Protein AF-A0A947QR93-F1 (afdb_monomer_lite)

Radius of gyration: 27.51 Å; chains: 1; bounding box: 44×45×69 Å

Secondary structure (DSSP, 8-state):
--HHHHHHHHHHHHHHHHHHHHHHHHHHHHHHH-HHHHHHHHHHHHHHHHHHHHHHHHHHHHHHHHHHHHHTS-HHHHHHHHHTHHHHHHHHHHHHHHHHHHHTSTTGGGGGG-S---HHHHHHH--

Sequence (127 aa):
MSRSEKITKRVFEMLPGLISWFVITLPIWGGLLMPEITAYFILSFNAFWVYKSLSSVIFFTIGFFKIRNNENVDWMSKLRRLENVENSSKQLLQEVEELKSKRFSPIYFDKRSELKYPSLVKRLIFS

Structure (mmCIF, N/CA/C/O backbone):
data_AF-A0A947QR93-F1
#
_entry.id   AF-A0A947QR93-F1
#
loop_
_atom_site.group_PDB
_atom_site.id
_atom_site.type_symbol
_atom_site.label_atom_id
_atom_site.label_alt_id
_atom_site.label_comp_id
_atom_site.label_asym_id
_atom_site.label_entity_id
_atom_site.label_seq_id
_atom_site.pdbx_PDB_ins_code
_atom_site.Cartn_x
_atom_site.Cartn_y
_atom_site.Cartn_z
_atom_site.occupancy
_atom_site.B_iso_or_equiv
_atom_site.auth_seq_id
_atom_site.auth_comp_id
_atom_site.auth_asym_id
_atom_site.auth_atom_id
_atom_site.pdbx_PDB_model_num
ATOM 1 N N . MET A 1 1 ? 16.450 30.419 -12.332 1.00 61.16 1 MET A N 1
ATOM 2 C CA . MET A 1 1 ? 16.448 29.009 -12.769 1.00 61.16 1 MET A CA 1
ATOM 3 C C . MET A 1 1 ? 17.309 28.866 -14.019 1.00 61.16 1 MET A C 1
ATOM 5 O O . MET A 1 1 ? 16.933 29.395 -15.067 1.00 61.16 1 MET A O 1
ATOM 9 N N . SER A 1 2 ? 18.484 28.251 -13.891 1.00 82.19 2 SER A N 1
ATOM 10 C CA . SER A 1 2 ? 19.464 28.085 -14.971 1.00 82.19 2 SER A CA 1
ATOM 11 C C . SER A 1 2 ? 18.925 27.154 -16.069 1.00 82.19 2 SER A C 1
ATOM 13 O O . SER A 1 2 ? 18.009 26.358 -15.845 1.00 82.19 2 SER A O 1
ATOM 15 N N . ARG A 1 3 ? 19.458 27.257 -17.294 1.00 79.69 3 ARG A N 1
ATOM 16 C CA . ARG A 1 3 ? 19.029 26.425 -18.438 1.00 79.69 3 ARG A CA 1
ATOM 17 C C . ARG A 1 3 ? 19.139 24.926 -18.128 1.00 79.69 3 ARG A C 1
ATOM 19 O O . ARG A 1 3 ? 18.257 24.169 -18.524 1.00 79.69 3 ARG A O 1
ATOM 26 N N . SER A 1 4 ? 20.166 24.531 -17.377 1.00 82.75 4 SER A N 1
ATOM 27 C CA . SER A 1 4 ? 20.392 23.147 -16.956 1.00 82.75 4 SER A CA 1
ATOM 28 C C . SER A 1 4 ? 19.320 22.658 -15.977 1.00 82.75 4 SER 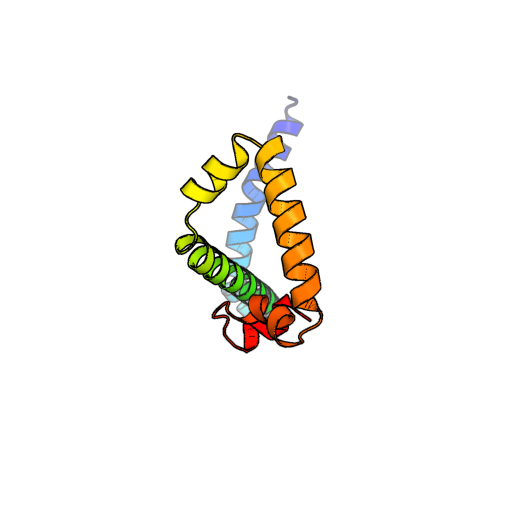A C 1
ATOM 30 O O . SER A 1 4 ? 18.798 21.564 -16.155 1.00 82.75 4 SER A O 1
ATOM 32 N N . GLU A 1 5 ? 18.889 23.488 -15.019 1.00 84.31 5 GLU A N 1
ATOM 33 C CA . GLU A 1 5 ? 17.833 23.124 -14.054 1.00 84.31 5 GLU A CA 1
ATOM 34 C C . GLU A 1 5 ? 16.492 22.826 -14.739 1.00 84.31 5 GLU A C 1
ATOM 36 O O . GLU A 1 5 ? 15.769 21.910 -14.346 1.00 84.31 5 GLU A O 1
ATOM 41 N N . LYS A 1 6 ? 16.165 23.569 -15.804 1.00 87.19 6 LYS A N 1
ATOM 42 C CA . LYS A 1 6 ? 14.930 23.360 -16.575 1.00 87.19 6 LYS A CA 1
ATOM 43 C C . LYS A 1 6 ? 14.934 22.027 -17.327 1.00 87.19 6 LYS A C 1
ATOM 45 O O . LYS A 1 6 ? 13.885 21.397 -17.432 1.00 87.19 6 LYS A O 1
ATOM 50 N N . ILE A 1 7 ? 16.086 21.607 -17.852 1.00 88.62 7 ILE A N 1
ATOM 51 C CA . ILE A 1 7 ? 16.226 20.330 -18.567 1.00 88.62 7 ILE A CA 1
ATOM 52 C C . ILE A 1 7 ? 16.117 19.174 -17.577 1.00 88.62 7 ILE A C 1
ATOM 54 O O . ILE A 1 7 ? 15.310 18.274 -17.796 1.00 88.62 7 ILE A O 1
ATOM 58 N N . THR A 1 8 ? 16.847 19.238 -16.460 1.00 90.12 8 THR A N 1
ATOM 59 C CA . THR A 1 8 ? 16.787 18.208 -15.417 1.00 90.12 8 THR A CA 1
ATOM 60 C C . THR A 1 8 ? 15.357 18.025 -14.917 1.00 90.12 8 THR A C 1
ATOM 62 O O . THR A 1 8 ? 14.860 16.904 -14.894 1.00 90.12 8 THR A O 1
ATOM 65 N N . LYS A 1 9 ? 14.643 19.119 -14.619 1.00 92.75 9 LYS A N 1
ATOM 66 C CA . LYS A 1 9 ? 13.240 19.055 -14.187 1.00 92.75 9 LYS A CA 1
ATOM 67 C C . LYS A 1 9 ? 12.348 18.328 -15.200 1.00 92.75 9 LYS A C 1
ATOM 69 O O . LYS A 1 9 ? 11.613 17.428 -14.818 1.00 92.75 9 LYS A O 1
ATOM 74 N N . ARG A 1 10 ? 12.456 18.666 -16.489 1.00 90.06 10 ARG A N 1
ATOM 75 C CA . ARG A 1 10 ? 11.656 18.040 -17.557 1.00 90.06 10 ARG A CA 1
ATOM 76 C C . ARG A 1 10 ? 11.950 16.551 -17.723 1.00 90.06 10 ARG A C 1
ATOM 78 O O . ARG A 1 10 ? 11.028 15.776 -17.944 1.00 90.06 10 ARG A O 1
ATOM 85 N N . VAL A 1 11 ? 13.211 16.139 -17.590 1.00 93.88 11 VAL A N 1
ATOM 86 C CA . VAL A 1 11 ? 13.579 14.715 -17.628 1.00 93.88 11 VAL A CA 1
ATOM 87 C C . VAL A 1 11 ? 12.936 13.971 -16.459 1.00 93.88 11 VAL A C 1
ATOM 89 O O . VAL A 1 11 ? 12.292 12.950 -16.674 1.00 93.88 11 VAL A O 1
ATOM 92 N N . PHE A 1 12 ? 13.025 14.512 -15.241 1.00 93.50 12 PHE A N 1
ATOM 93 C CA . PHE A 1 12 ? 12.378 13.917 -14.068 1.00 93.50 12 PHE A CA 1
ATOM 94 C C . PHE A 1 12 ? 10.845 13.909 -14.152 1.00 93.50 12 PHE A C 1
ATOM 96 O O . PHE A 1 12 ? 10.222 12.988 -13.634 1.00 93.50 12 PHE A O 1
ATOM 103 N N . GLU A 1 13 ? 10.236 14.877 -14.840 1.00 93.44 13 GLU A N 1
ATOM 104 C CA . GLU A 1 13 ? 8.795 14.892 -15.127 1.00 93.44 13 GLU A CA 1
ATOM 105 C C . GLU A 1 13 ? 8.388 13.806 -16.143 1.00 93.44 13 GLU A C 1
ATOM 107 O O . GLU A 1 13 ? 7.309 13.230 -16.023 1.00 93.44 13 GLU A O 1
ATOM 112 N N . MET A 1 14 ? 9.247 13.480 -17.118 1.00 94.88 14 MET A N 1
ATOM 113 C CA . MET A 1 14 ? 8.974 12.454 -18.140 1.00 94.88 14 MET A CA 1
ATOM 114 C C . MET A 1 14 ? 9.307 11.031 -17.684 1.00 94.88 14 MET A C 1
ATOM 116 O O . MET A 1 14 ? 8.655 10.081 -18.121 1.00 94.88 14 MET A O 1
ATOM 120 N N . LEU A 1 15 ? 10.301 10.875 -16.804 1.00 95.44 15 LEU A N 1
ATOM 121 C CA . 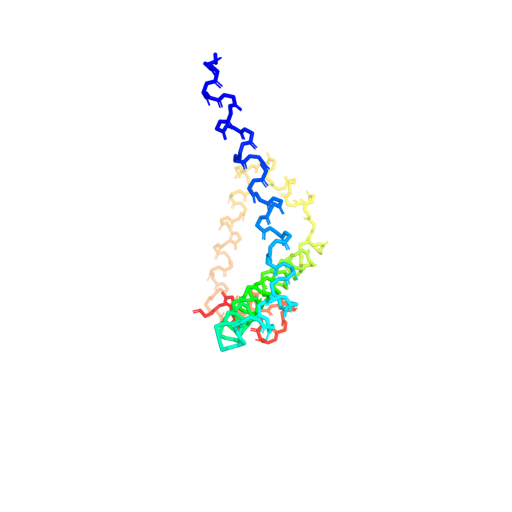LEU A 1 15 ? 10.738 9.584 -16.269 1.00 95.44 15 LEU A CA 1
ATOM 122 C C . LEU A 1 15 ? 9.591 8.691 -15.770 1.00 95.44 15 LEU A C 1
ATOM 124 O O . LEU A 1 15 ? 9.541 7.544 -16.212 1.00 95.44 15 LEU A O 1
ATOM 128 N N . PRO A 1 16 ? 8.645 9.145 -14.921 1.00 93.44 16 PRO A N 1
ATOM 129 C CA . PRO A 1 16 ? 7.579 8.267 -14.438 1.00 93.44 16 PRO A CA 1
ATOM 130 C C . PRO A 1 16 ? 6.696 7.734 -15.575 1.00 93.44 16 PRO A C 1
ATOM 132 O O . PRO A 1 16 ? 6.307 6.566 -15.553 1.00 93.44 16 PRO A O 1
ATOM 135 N N . GLY A 1 17 ? 6.425 8.549 -16.598 1.00 94.50 17 GLY A N 1
ATOM 136 C CA . GLY A 1 17 ? 5.660 8.129 -17.772 1.00 94.50 17 GLY A CA 1
ATOM 137 C C . GLY A 1 17 ? 6.423 7.126 -18.636 1.00 94.50 17 GLY A C 1
ATOM 138 O O . GLY A 1 17 ? 5.879 6.084 -18.995 1.00 94.50 17 GLY A O 1
ATOM 139 N N . LEU A 1 18 ? 7.697 7.404 -18.925 1.00 96.31 18 LEU A N 1
ATOM 140 C CA . LEU A 1 18 ? 8.550 6.514 -19.720 1.00 96.31 18 LEU A CA 1
ATOM 141 C C . LEU A 1 18 ? 8.770 5.164 -19.034 1.00 96.31 18 LEU A C 1
ATOM 143 O O . LEU A 1 18 ? 8.637 4.128 -19.679 1.00 96.31 18 LEU A O 1
ATOM 147 N N . ILE A 1 19 ? 9.045 5.163 -17.727 1.00 95.44 19 ILE A N 1
ATOM 148 C CA . ILE A 1 19 ? 9.194 3.935 -16.936 1.00 95.44 19 ILE A CA 1
ATOM 149 C C . ILE A 1 19 ? 7.887 3.138 -16.953 1.00 95.44 19 ILE A C 1
ATOM 151 O O . ILE A 1 19 ? 7.923 1.923 -17.128 1.00 95.44 19 ILE A O 1
ATOM 155 N N . SER A 1 20 ? 6.733 3.805 -16.838 1.00 94.94 20 SER A N 1
ATOM 156 C CA . SER A 1 20 ? 5.429 3.136 -16.916 1.00 94.94 20 SER A CA 1
ATOM 157 C C . SER A 1 20 ? 5.238 2.434 -18.262 1.00 94.94 20 SER A C 1
ATOM 159 O O . SER A 1 20 ? 4.953 1.239 -18.293 1.00 94.94 20 SER A O 1
ATOM 161 N N . TRP A 1 21 ? 5.460 3.136 -19.379 1.00 95.94 21 TRP A N 1
ATOM 162 C CA . TRP A 1 21 ? 5.352 2.548 -20.720 1.00 95.94 21 TRP A CA 1
ATOM 163 C C . TRP A 1 21 ? 6.354 1.417 -20.959 1.00 95.94 21 TRP A C 1
ATOM 165 O O . TRP A 1 21 ? 6.002 0.395 -21.552 1.00 95.94 21 TRP A O 1
ATOM 175 N N . PHE A 1 22 ? 7.582 1.567 -20.468 1.00 94.75 22 PHE A N 1
ATOM 176 C CA . PHE A 1 22 ? 8.602 0.529 -20.542 1.00 94.75 22 PHE A CA 1
ATOM 177 C C . PHE A 1 22 ? 8.160 -0.734 -19.799 1.00 94.75 22 PHE A C 1
ATOM 179 O O . PHE A 1 22 ? 8.130 -1.800 -20.399 1.00 94.75 22 PHE A O 1
ATOM 186 N N . VAL A 1 23 ? 7.731 -0.618 -18.537 1.00 94.06 23 VAL A N 1
ATOM 187 C CA . VAL A 1 23 ? 7.280 -1.760 -17.721 1.00 94.06 23 VAL A CA 1
ATOM 188 C C . VAL A 1 23 ? 6.033 -2.428 -18.310 1.00 94.06 23 VAL A C 1
ATOM 190 O O . VAL A 1 23 ? 5.952 -3.652 -18.312 1.00 94.06 23 VAL A O 1
ATOM 193 N N . ILE A 1 24 ? 5.084 -1.652 -18.848 1.00 94.31 24 ILE A N 1
ATOM 194 C CA . ILE A 1 24 ? 3.861 -2.187 -19.474 1.00 94.31 24 ILE A CA 1
ATOM 195 C C . ILE A 1 24 ? 4.186 -3.000 -20.732 1.00 94.31 24 ILE A C 1
ATOM 197 O O . ILE A 1 24 ? 3.595 -4.052 -20.961 1.00 94.31 24 ILE A O 1
ATOM 201 N N . THR A 1 25 ? 5.118 -2.520 -21.556 1.00 95.06 25 THR A N 1
ATOM 202 C CA . THR A 1 25 ? 5.478 -3.181 -22.823 1.00 95.06 25 THR A CA 1
ATOM 203 C C . THR A 1 25 ? 6.548 -4.258 -22.662 1.00 95.06 25 THR A C 1
ATOM 205 O O . THR A 1 25 ? 6.711 -5.082 -23.561 1.00 95.06 25 THR A O 1
ATOM 208 N N . LEU A 1 26 ? 7.244 -4.292 -21.520 1.00 94.50 26 LEU A N 1
ATOM 209 C CA . LEU A 1 26 ? 8.337 -5.217 -21.219 1.00 94.50 26 LEU A CA 1
ATOM 210 C C . LEU A 1 26 ? 8.014 -6.696 -21.486 1.00 94.50 26 LEU A C 1
ATOM 212 O O . LEU A 1 26 ? 8.864 -7.362 -22.068 1.00 94.50 26 LEU A O 1
ATOM 216 N N . PRO A 1 27 ? 6.819 -7.236 -21.178 1.00 91.31 27 PRO A N 1
ATOM 217 C CA . PRO A 1 27 ? 6.504 -8.629 -21.498 1.00 91.31 27 PRO A CA 1
ATOM 218 C C . PRO A 1 27 ? 6.527 -8.942 -23.002 1.00 91.31 27 PRO A C 1
ATOM 220 O O . PRO A 1 27 ? 6.826 -10.070 -23.382 1.00 91.31 27 PRO A O 1
ATOM 223 N N . ILE A 1 28 ? 6.238 -7.955 -23.857 1.00 94.06 28 ILE A N 1
ATOM 224 C CA . ILE A 1 28 ? 6.132 -8.138 -25.310 1.00 94.06 28 ILE A CA 1
ATOM 225 C C . ILE A 1 28 ? 7.524 -8.287 -25.921 1.00 94.06 28 ILE A C 1
ATOM 227 O O . ILE A 1 28 ? 7.826 -9.296 -26.547 1.00 94.06 28 ILE A O 1
ATOM 231 N N . TRP A 1 29 ? 8.389 -7.289 -25.741 1.00 94.06 29 TRP A N 1
ATOM 232 C CA . TRP A 1 29 ? 9.722 -7.299 -26.348 1.00 94.06 29 TRP A CA 1
ATOM 233 C C . TRP A 1 29 ? 10.751 -8.028 -25.475 1.00 94.06 29 TRP A C 1
ATOM 235 O O . TRP A 1 29 ? 11.646 -8.681 -26.005 1.00 94.06 29 TRP A O 1
ATOM 245 N N . GLY A 1 30 ? 10.600 -7.994 -24.150 1.00 93.75 30 GLY A N 1
ATOM 246 C CA . GLY A 1 30 ? 11.446 -8.739 -23.220 1.00 93.75 30 GLY A CA 1
ATOM 247 C C . GLY A 1 30 ? 11.274 -10.248 -23.374 1.00 93.75 30 GLY A C 1
ATOM 248 O O . GLY A 1 30 ? 12.266 -10.974 -23.367 1.00 93.75 30 GLY A O 1
ATOM 249 N N . GLY A 1 31 ? 10.047 -10.723 -23.617 1.00 93.50 31 GLY A N 1
ATOM 250 C CA . GLY A 1 31 ? 9.790 -12.133 -23.920 1.00 93.50 31 GLY A CA 1
ATOM 251 C C . GLY A 1 31 ? 10.448 -12.606 -25.222 1.00 93.50 31 GLY A C 1
ATOM 252 O O . GLY A 1 31 ? 10.857 -13.760 -25.308 1.00 93.50 31 GLY A O 1
ATOM 253 N N . LEU A 1 32 ? 10.595 -11.713 -26.210 1.00 93.19 32 LEU A N 1
ATOM 254 C CA . LEU A 1 32 ? 11.225 -12.017 -27.500 1.00 93.19 32 LEU A CA 1
ATOM 255 C C . LEU A 1 32 ? 12.759 -11.958 -27.449 1.00 93.19 32 LEU A C 1
ATOM 257 O O . LEU A 1 32 ? 13.417 -12.783 -28.075 1.00 93.19 32 LEU A O 1
ATOM 261 N N . LEU A 1 33 ? 13.333 -10.987 -26.730 1.00 95.38 33 LEU A N 1
ATOM 262 C CA . LEU A 1 33 ? 14.786 -10.773 -26.681 1.00 95.38 33 LEU A CA 1
ATOM 263 C C . LEU A 1 33 ? 15.470 -11.585 -25.575 1.00 95.38 33 LEU A C 1
ATOM 265 O O . LEU A 1 33 ? 16.544 -12.138 -25.789 1.00 95.38 33 LEU A O 1
ATOM 269 N N . MET A 1 34 ? 14.883 -11.609 -24.375 1.00 94.56 34 MET A N 1
ATOM 270 C CA . MET A 1 34 ? 15.491 -12.168 -23.161 1.00 94.56 34 MET A CA 1
ATOM 271 C C . MET A 1 34 ? 14.410 -12.799 -22.261 1.00 94.56 34 MET A C 1
ATOM 273 O O . MET A 1 34 ? 14.070 -12.242 -21.206 1.00 94.56 34 MET A O 1
ATOM 277 N N . PRO A 1 35 ?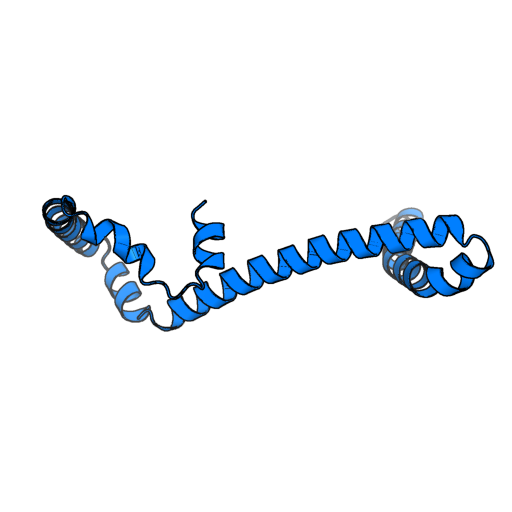 13.844 -13.955 -22.658 1.00 93.69 35 PRO A N 1
ATOM 278 C CA . PRO A 1 35 ? 12.728 -14.580 -21.947 1.00 93.69 35 PRO A CA 1
ATOM 279 C C . PRO A 1 35 ? 13.073 -14.972 -20.504 1.00 93.69 35 PRO A C 1
ATOM 281 O O . PRO A 1 35 ? 12.231 -14.823 -19.621 1.00 93.69 35 PRO A O 1
ATOM 284 N N . GLU A 1 36 ? 14.309 -15.404 -20.236 1.00 96.00 36 GLU A N 1
ATOM 285 C CA . GLU A 1 36 ? 14.753 -15.806 -18.895 1.00 96.00 36 GLU A CA 1
ATOM 286 C C . GLU A 1 36 ? 14.704 -14.638 -17.893 1.00 96.00 36 GLU A C 1
ATOM 288 O O . GLU A 1 36 ? 14.054 -14.729 -16.850 1.00 96.00 36 GLU A O 1
ATOM 293 N N . ILE A 1 37 ? 15.313 -13.497 -18.235 1.00 95.56 37 ILE A N 1
ATOM 294 C CA . ILE A 1 37 ? 15.321 -12.301 -17.375 1.00 95.56 37 ILE A CA 1
ATOM 295 C C . ILE A 1 37 ? 13.900 -11.760 -17.198 1.00 95.56 37 ILE A C 1
ATOM 297 O O . ILE A 1 37 ? 13.491 -11.404 -16.090 1.00 95.56 37 ILE A O 1
ATOM 301 N N . THR A 1 38 ? 13.129 -11.729 -18.286 1.00 95.88 38 THR A N 1
ATOM 302 C CA . THR A 1 38 ? 11.744 -11.249 -18.279 1.00 95.88 38 THR A CA 1
ATOM 303 C C . THR A 1 38 ? 10.864 -12.095 -17.361 1.00 95.88 38 THR A C 1
ATOM 305 O O . THR A 1 38 ? 10.063 -11.543 -16.608 1.00 95.88 38 THR A O 1
ATOM 308 N N . ALA A 1 39 ? 11.050 -13.418 -17.344 1.00 95.50 39 ALA A N 1
ATOM 309 C CA . ALA A 1 39 ? 10.323 -14.311 -16.448 1.00 95.50 39 ALA A CA 1
ATOM 310 C C . ALA A 1 39 ? 10.634 -14.026 -14.969 1.00 95.50 39 ALA A C 1
ATOM 312 O O . ALA A 1 39 ? 9.705 -13.858 -14.176 1.00 95.50 39 ALA A O 1
ATOM 313 N N . TYR A 1 40 ? 11.915 -13.898 -14.597 1.00 96.44 40 TYR A N 1
ATOM 314 C CA . TYR A 1 40 ? 12.298 -13.559 -13.219 1.00 96.44 40 TYR A CA 1
ATOM 315 C C . TYR A 1 40 ? 11.760 -12.189 -12.785 1.00 96.44 40 TYR A C 1
ATOM 317 O O . TYR A 1 40 ? 11.291 -12.038 -11.650 1.00 96.44 40 TYR A O 1
ATOM 325 N N . PHE A 1 41 ? 11.770 -11.204 -13.688 1.00 94.69 41 PHE A N 1
ATOM 326 C CA . PHE A 1 41 ? 11.190 -9.887 -13.435 1.00 94.69 41 PHE A CA 1
ATOM 327 C C . PHE A 1 41 ? 9.678 -9.970 -13.193 1.00 94.69 41 PHE A C 1
ATOM 329 O O . PHE A 1 41 ? 9.199 -9.478 -12.172 1.00 94.69 41 PHE A O 1
ATOM 336 N N . ILE A 1 42 ? 8.929 -10.626 -14.087 1.00 95.19 42 ILE A N 1
ATOM 337 C CA . ILE A 1 42 ? 7.469 -10.772 -13.973 1.00 95.19 42 ILE A CA 1
ATOM 338 C C . ILE A 1 42 ? 7.095 -11.528 -12.695 1.00 95.19 42 ILE A C 1
ATOM 340 O O . ILE A 1 42 ? 6.159 -11.129 -12.000 1.00 95.19 42 ILE A O 1
ATOM 344 N N . LEU A 1 43 ? 7.819 -12.597 -12.355 1.00 96.12 43 LEU A N 1
ATOM 345 C CA . LEU A 1 43 ? 7.576 -13.367 -11.137 1.00 96.12 43 LEU A CA 1
ATOM 346 C C . LEU A 1 43 ? 7.756 -12.500 -9.883 1.00 96.12 43 LEU A C 1
ATOM 348 O O . LEU A 1 43 ? 6.874 -12.452 -9.025 1.00 96.12 43 LEU A O 1
ATOM 352 N N . SER A 1 44 ? 8.868 -11.767 -9.810 1.00 96.81 44 SER A N 1
ATOM 353 C CA . SER A 1 44 ? 9.175 -10.880 -8.683 1.00 96.81 44 SER A CA 1
ATOM 354 C C . SER A 1 44 ? 8.177 -9.725 -8.579 1.00 96.81 44 SER A C 1
ATOM 356 O O . SER A 1 44 ? 7.700 -9.407 -7.489 1.00 96.81 44 SER A O 1
ATOM 358 N N . PHE A 1 45 ? 7.811 -9.128 -9.716 1.00 94.94 45 PHE A N 1
ATOM 359 C CA . PHE A 1 45 ? 6.817 -8.062 -9.796 1.00 94.94 45 PHE A CA 1
ATOM 360 C C . PHE A 1 45 ? 5.449 -8.524 -9.286 1.00 94.94 45 PHE A C 1
ATOM 362 O O . PHE A 1 45 ? 4.849 -7.839 -8.459 1.00 94.94 45 PHE A O 1
ATOM 369 N N . ASN A 1 46 ? 4.980 -9.701 -9.715 1.00 95.44 46 ASN A N 1
ATOM 370 C CA . ASN A 1 46 ? 3.720 -10.273 -9.240 1.00 95.44 46 ASN A CA 1
ATOM 371 C C . ASN A 1 46 ? 3.761 -10.590 -7.741 1.00 95.44 46 ASN A C 1
ATOM 373 O O . ASN A 1 46 ? 2.826 -10.240 -7.025 1.00 95.44 46 ASN A O 1
ATOM 377 N N . ALA A 1 47 ? 4.843 -11.195 -7.243 1.00 97.19 47 ALA A N 1
ATOM 378 C CA . ALA A 1 47 ? 4.992 -11.487 -5.817 1.00 97.19 47 ALA A CA 1
ATOM 379 C C . ALA A 1 47 ? 4.944 -10.206 -4.962 1.00 97.19 47 ALA A C 1
ATOM 381 O O . ALA A 1 47 ? 4.217 -10.140 -3.967 1.00 97.19 47 ALA A O 1
ATOM 382 N N . PHE A 1 48 ? 5.656 -9.157 -5.387 1.00 95.75 48 PHE A N 1
ATOM 383 C CA . PHE A 1 48 ? 5.600 -7.845 -4.744 1.00 95.75 48 PHE A CA 1
ATOM 384 C C . PHE A 1 48 ? 4.186 -7.246 -4.781 1.00 95.75 48 PHE A C 1
ATOM 386 O O . PHE A 1 48 ? 3.700 -6.734 -3.769 1.00 95.75 48 PHE A O 1
ATOM 393 N N . TRP A 1 49 ? 3.501 -7.335 -5.924 1.00 94.50 49 TRP A N 1
ATOM 394 C CA . TRP A 1 49 ? 2.137 -6.828 -6.072 1.00 94.50 49 TRP A CA 1
ATOM 395 C C . TRP A 1 49 ? 1.137 -7.553 -5.178 1.00 94.50 49 TRP A C 1
ATOM 397 O O . TRP A 1 49 ? 0.277 -6.901 -4.590 1.00 94.50 49 TRP A O 1
ATOM 407 N N . VAL A 1 50 ? 1.265 -8.873 -5.027 1.00 96.94 50 VAL A N 1
ATOM 408 C CA . VAL A 1 50 ? 0.440 -9.667 -4.106 1.00 96.94 50 VAL A CA 1
ATOM 409 C C . VAL A 1 50 ? 0.662 -9.221 -2.664 1.00 96.94 50 VAL A C 1
ATOM 411 O O . VAL A 1 50 ? -0.301 -8.977 -1.941 1.00 96.94 50 VAL A O 1
ATOM 414 N N . TYR A 1 51 ? 1.915 -9.037 -2.242 1.00 96.06 51 TYR A N 1
ATOM 415 C CA . TYR A 1 51 ? 2.215 -8.508 -0.910 1.00 96.06 51 TYR A CA 1
ATOM 416 C C . TYR A 1 51 ? 1.593 -7.117 -0.690 1.00 96.06 51 TYR A C 1
ATOM 418 O O . TYR A 1 51 ? 0.965 -6.851 0.344 1.00 96.06 51 TYR A O 1
ATOM 426 N N . LYS A 1 52 ? 1.732 -6.223 -1.677 1.00 95.00 52 LYS A N 1
ATOM 427 C CA . LYS A 1 52 ? 1.211 -4.856 -1.599 1.00 95.00 52 LYS A CA 1
ATOM 428 C C . LYS A 1 52 ? -0.317 -4.822 -1.577 1.00 95.00 52 LYS A C 1
ATOM 430 O O . LYS A 1 52 ? -0.888 -4.080 -0.775 1.00 95.00 52 LYS A O 1
ATOM 435 N N . SER A 1 53 ? -0.972 -5.612 -2.427 1.00 96.81 53 SER A N 1
ATOM 436 C CA . SER A 1 53 ? -2.432 -5.684 -2.500 1.00 96.81 53 SER A CA 1
ATOM 437 C C . SER A 1 53 ? -3.015 -6.299 -1.231 1.00 96.81 53 SER A C 1
ATOM 439 O O . SER A 1 53 ? -3.943 -5.726 -0.665 1.00 96.81 53 SER A O 1
ATOM 441 N N . LEU A 1 54 ? -2.415 -7.372 -0.705 1.00 96.44 54 LEU A N 1
ATOM 442 C CA . LEU A 1 54 ? -2.833 -7.988 0.553 1.00 96.44 54 LEU A CA 1
ATOM 443 C C . LEU A 1 54 ? -2.737 -6.999 1.719 1.00 96.44 54 LEU A C 1
ATOM 445 O O . LEU A 1 54 ? -3.706 -6.819 2.456 1.00 96.44 54 LEU A O 1
ATOM 449 N N . SER A 1 55 ? -1.608 -6.294 1.835 1.00 94.00 55 SER A N 1
ATOM 450 C CA . SER A 1 55 ? -1.439 -5.229 2.831 1.00 94.00 55 SER A CA 1
ATOM 451 C C . SER A 1 55 ? -2.533 -4.165 2.694 1.00 94.00 55 SER A C 1
ATOM 453 O O . SER A 1 55 ? -3.149 -3.767 3.681 1.00 94.00 55 SER A O 1
ATOM 455 N N . SER A 1 56 ? -2.827 -3.736 1.463 1.00 95.19 56 SER A N 1
ATOM 456 C CA . SER A 1 56 ? -3.878 -2.751 1.188 1.00 95.19 56 SER A CA 1
ATOM 457 C C . SER A 1 56 ? -5.265 -3.240 1.612 1.00 95.19 56 SER A C 1
ATOM 459 O O . SER A 1 56 ? -6.005 -2.485 2.239 1.00 95.19 56 SER A O 1
ATOM 461 N N . VAL A 1 57 ? -5.621 -4.494 1.314 1.00 95.25 57 VAL A N 1
ATOM 462 C CA . VAL A 1 57 ? -6.915 -5.074 1.709 1.00 95.25 57 VAL A CA 1
ATOM 463 C C . VAL A 1 57 ? -7.031 -5.157 3.227 1.00 95.25 57 VAL A C 1
ATOM 465 O O . VAL A 1 57 ? -8.090 -4.837 3.765 1.00 95.25 57 VAL A O 1
ATOM 468 N N . ILE A 1 58 ? -5.959 -5.524 3.933 1.00 91.50 58 ILE A N 1
ATOM 469 C CA . ILE A 1 58 ? -5.951 -5.573 5.400 1.00 91.50 58 ILE A CA 1
ATOM 470 C C . ILE A 1 58 ? -6.283 -4.193 5.978 1.00 91.50 58 ILE A C 1
ATOM 472 O O . ILE A 1 58 ? -7.239 -4.062 6.744 1.00 91.50 58 ILE A O 1
ATOM 476 N N . PHE A 1 59 ? -5.553 -3.149 5.575 1.00 90.88 59 PHE A N 1
ATOM 477 C CA . PHE A 1 59 ? -5.803 -1.793 6.073 1.00 90.88 59 PHE A CA 1
ATOM 478 C C . PHE A 1 59 ? -7.189 -1.274 5.688 1.00 90.88 59 PHE A C 1
ATOM 480 O O . PHE A 1 59 ? -7.868 -0.675 6.524 1.00 90.88 59 PHE A O 1
ATOM 487 N N . PHE A 1 60 ? -7.635 -1.542 4.459 1.00 94.69 60 PHE A N 1
ATOM 488 C CA . PHE A 1 60 ? -8.973 -1.175 4.007 1.00 94.69 60 PHE A CA 1
ATOM 489 C C . PHE A 1 60 ? -10.056 -1.843 4.857 1.00 94.69 60 PHE A C 1
ATOM 491 O O . PHE A 1 60 ? -10.980 -1.181 5.316 1.00 94.69 60 PHE A O 1
ATOM 498 N N . THR A 1 61 ? -9.903 -3.136 5.137 1.00 91.12 61 THR A N 1
ATOM 499 C CA . THR A 1 61 ? -10.843 -3.914 5.950 1.00 91.12 61 THR A CA 1
ATOM 500 C C . THR A 1 61 ? -10.921 -3.367 7.374 1.00 91.12 61 THR A C 1
ATOM 502 O O . THR A 1 61 ? -12.012 -3.133 7.892 1.00 91.12 61 THR A O 1
ATOM 505 N N . ILE A 1 62 ? -9.772 -3.097 8.001 1.00 87.81 62 ILE A N 1
ATOM 506 C CA . ILE A 1 62 ? -9.712 -2.497 9.342 1.00 87.81 62 ILE A CA 1
ATOM 507 C C . ILE A 1 62 ? -10.400 -1.125 9.347 1.00 87.81 62 ILE A C 1
ATOM 509 O O . ILE A 1 62 ? -11.225 -0.846 10.219 1.00 87.81 62 ILE A O 1
ATOM 513 N N . GLY A 1 63 ? -10.089 -0.278 8.363 1.00 89.06 63 GLY A N 1
ATOM 514 C CA . GLY A 1 63 ? -10.698 1.042 8.209 1.00 89.06 63 GLY A CA 1
ATOM 515 C C . GLY A 1 63 ? -12.212 0.967 8.023 1.00 89.06 63 GLY A C 1
ATOM 516 O O . GLY A 1 63 ? -12.946 1.681 8.702 1.00 89.06 63 GLY A O 1
ATOM 517 N N . PHE A 1 64 ? -12.683 0.049 7.179 1.00 91.81 64 PHE A N 1
ATOM 518 C CA . PHE A 1 64 ? -14.100 -0.179 6.917 1.00 91.81 64 PHE A CA 1
ATOM 519 C C . PHE A 1 64 ? -14.866 -0.538 8.194 1.00 91.81 64 PHE A C 1
ATOM 521 O O . PHE A 1 64 ? -15.866 0.100 8.521 1.00 91.81 64 PHE A O 1
ATOM 528 N N . PHE A 1 65 ? -14.365 -1.499 8.975 1.00 86.38 65 PHE A N 1
ATOM 529 C CA . PHE A 1 65 ? -15.003 -1.861 10.241 1.00 86.38 65 PHE A CA 1
ATOM 530 C C . PHE A 1 65 ? -14.954 -0.728 11.269 1.00 86.38 65 PHE A C 1
ATOM 532 O O . PHE A 1 65 ? -15.929 -0.515 11.991 1.00 86.38 65 PHE A O 1
ATOM 539 N N . LYS A 1 66 ? -13.858 0.036 11.318 1.00 85.94 66 LYS A N 1
ATOM 540 C CA . LYS A 1 66 ? -13.743 1.199 12.206 1.00 85.94 66 LYS A CA 1
ATOM 541 C C . LYS A 1 66 ? -14.774 2.275 11.861 1.00 85.94 66 LYS A C 1
ATOM 543 O O . LYS A 1 66 ? -15.410 2.808 12.767 1.00 85.94 66 LYS A O 1
ATOM 548 N N . ILE A 1 67 ? -14.967 2.563 10.574 1.00 88.94 67 ILE A N 1
ATOM 549 C CA . ILE A 1 67 ? -15.991 3.502 10.099 1.00 88.94 67 ILE A CA 1
ATOM 550 C C . ILE A 1 67 ? -17.379 2.984 10.472 1.00 88.94 67 ILE A C 1
ATOM 552 O O . ILE A 1 67 ? -18.130 3.696 11.130 1.00 88.94 67 ILE A O 1
ATOM 556 N N . ARG A 1 68 ? -17.681 1.716 10.174 1.00 87.25 68 ARG A N 1
ATOM 557 C CA . ARG A 1 68 ? -18.980 1.108 10.485 1.00 87.25 68 ARG A CA 1
ATOM 558 C C . ARG A 1 68 ? -19.310 1.118 11.978 1.00 87.25 68 ARG A C 1
ATOM 560 O O . ARG A 1 68 ? -20.462 1.285 12.362 1.00 87.25 68 ARG A O 1
ATOM 567 N N . ASN A 1 69 ? -18.307 0.937 12.833 1.00 83.00 69 ASN A N 1
ATOM 568 C CA . ASN A 1 69 ? -18.483 1.055 14.276 1.00 83.00 69 ASN A CA 1
ATOM 569 C C . ASN A 1 69 ? -18.750 2.509 14.694 1.00 83.00 69 ASN A C 1
ATOM 571 O O . ASN A 1 69 ? -19.620 2.762 15.520 1.00 83.00 69 ASN A O 1
ATOM 575 N N . ASN A 1 70 ? -18.027 3.460 14.102 1.00 85.56 70 ASN A N 1
ATOM 576 C CA . ASN A 1 70 ? -18.181 4.884 14.381 1.00 85.56 70 ASN A CA 1
ATOM 577 C C . ASN A 1 70 ? -19.513 5.458 13.877 1.00 85.56 70 ASN A C 1
ATOM 579 O O . ASN A 1 70 ? -20.004 6.405 14.479 1.00 85.56 70 ASN A O 1
ATOM 583 N N . GLU A 1 71 ? -20.122 4.889 12.835 1.00 87.06 71 GLU A N 1
ATOM 584 C CA . GLU A 1 71 ? -21.463 5.275 12.364 1.00 87.06 71 GLU A CA 1
ATOM 585 C C . GLU A 1 71 ? -22.544 5.088 13.441 1.00 87.06 71 GLU A C 1
ATOM 587 O O . GLU A 1 71 ? -23.481 5.875 13.510 1.00 87.06 71 GLU A O 1
ATOM 592 N N . ASN A 1 72 ? -22.404 4.083 14.312 1.00 82.12 72 ASN A N 1
ATOM 593 C CA . ASN A 1 72 ? -23.381 3.794 15.371 1.00 82.12 72 ASN A CA 1
ATOM 594 C C . ASN A 1 72 ? -23.145 4.603 16.659 1.00 82.12 72 ASN A C 1
ATOM 596 O O . ASN A 1 72 ? -23.882 4.448 17.632 1.00 82.12 72 ASN A O 1
ATOM 600 N N . VAL A 1 73 ? -22.098 5.429 16.706 1.00 84.44 73 VAL A N 1
ATOM 601 C CA . VAL A 1 73 ? -21.775 6.247 17.876 1.00 84.44 73 VAL A CA 1
ATOM 602 C C . VAL A 1 73 ? -22.484 7.591 17.756 1.00 84.44 73 VAL A C 1
ATOM 604 O O . VAL A 1 73 ? -22.293 8.315 16.784 1.00 84.44 73 VAL A O 1
ATOM 607 N N . ASP A 1 74 ? -23.249 7.970 18.781 1.00 85.00 74 ASP A N 1
ATOM 608 C CA . ASP A 1 74 ? -23.779 9.329 18.892 1.00 85.00 74 ASP A CA 1
ATOM 609 C C . ASP A 1 74 ? -22.648 10.306 19.251 1.00 85.00 74 ASP A C 1
ATOM 611 O O . ASP A 1 74 ? -22.285 10.522 20.412 1.00 85.00 74 ASP A O 1
ATOM 615 N N . TRP A 1 75 ? -22.039 10.874 18.214 1.00 85.06 75 TRP A N 1
ATOM 616 C CA . TRP A 1 75 ? -20.967 11.854 18.348 1.00 85.06 75 TRP A CA 1
ATOM 617 C C . TRP A 1 75 ? -21.453 13.177 18.933 1.00 85.06 75 TRP A C 1
ATOM 619 O O . TRP A 1 75 ? -20.672 13.866 19.590 1.00 85.06 75 TRP A O 1
ATOM 629 N N . MET A 1 76 ? -22.728 13.527 18.744 1.00 86.75 76 MET A N 1
ATOM 630 C CA . MET A 1 76 ? -23.267 14.803 19.204 1.00 86.75 76 MET A CA 1
ATOM 631 C C . MET A 1 76 ? -23.402 14.820 20.726 1.00 86.75 76 MET A C 1
ATOM 633 O O . MET A 1 76 ? -23.008 15.798 21.366 1.00 86.75 76 MET A O 1
ATOM 637 N N . SER A 1 77 ? -23.879 13.730 21.334 1.00 83.12 77 SER A N 1
ATOM 638 C CA . SER A 1 77 ? -23.891 13.617 22.799 1.00 83.12 77 SER A CA 1
ATOM 639 C C . SER A 1 77 ? -22.482 13.580 23.392 1.00 83.12 77 SER A C 1
ATOM 641 O O . SER A 1 77 ? -22.247 14.191 24.438 1.00 83.12 77 SER A O 1
ATOM 643 N N . LYS A 1 78 ? -21.516 12.947 22.713 1.00 83.00 78 LYS A N 1
ATOM 644 C CA . LYS A 1 78 ? -20.102 12.992 23.123 1.00 83.00 78 LYS A CA 1
ATOM 645 C C . LYS A 1 78 ? -19.521 14.403 23.064 1.00 83.00 78 LYS A C 1
ATOM 647 O O . LYS A 1 78 ? -18.858 14.807 24.012 1.00 83.00 78 LYS A O 1
ATOM 652 N N . LEU A 1 79 ? -19.794 15.157 22.001 1.00 84.88 79 LEU A N 1
ATOM 653 C CA . LEU A 1 79 ? -19.348 16.546 21.857 1.00 84.88 79 LEU A CA 1
ATOM 654 C C . LEU A 1 79 ? -19.930 17.450 22.947 1.00 84.88 79 LEU A C 1
ATOM 656 O O . LEU A 1 79 ? -19.183 18.188 23.578 1.00 84.88 79 LEU A O 1
ATOM 660 N N . ARG A 1 80 ? -21.231 17.332 23.239 1.00 84.25 80 ARG A N 1
ATOM 661 C CA . ARG A 1 80 ? -21.881 18.100 24.319 1.00 84.25 80 ARG A CA 1
ATOM 662 C C . ARG A 1 80 ? -21.286 17.802 25.694 1.00 84.25 80 ARG A C 1
ATOM 664 O O . ARG A 1 80 ? -21.141 18.701 26.512 1.00 84.25 80 ARG A O 1
ATOM 671 N N . ARG A 1 81 ? -20.878 16.555 25.951 1.00 76.25 81 ARG A N 1
ATOM 672 C CA . ARG A 1 81 ? -20.147 16.208 27.182 1.00 76.25 81 ARG A CA 1
ATOM 673 C C . ARG A 1 81 ? -18.770 16.875 27.250 1.00 76.25 81 ARG A C 1
ATOM 675 O O . ARG A 1 81 ? -18.285 17.128 28.343 1.00 76.25 81 ARG A O 1
ATOM 682 N N . LEU A 1 82 ? -18.131 17.180 26.126 1.00 79.75 82 LEU A N 1
ATOM 683 C CA . LEU A 1 82 ? -16.815 17.829 26.113 1.00 79.75 82 LEU A CA 1
ATOM 684 C C . LEU A 1 82 ? -16.886 19.357 26.242 1.00 79.75 82 LEU A C 1
ATOM 686 O O . LEU A 1 82 ? -15.867 19.976 26.523 1.00 79.75 82 LEU A O 1
ATOM 690 N N . GLU A 1 83 ? -18.063 19.963 26.089 1.00 80.69 83 GLU A N 1
ATOM 691 C CA . GLU A 1 83 ? -18.258 21.414 26.211 1.00 80.69 83 GLU A CA 1
ATOM 692 C C . GLU A 1 83 ? -17.962 21.929 27.631 1.00 80.69 83 GLU A C 1
ATOM 694 O O . GLU A 1 83 ? -17.409 23.012 27.801 1.00 80.69 83 GLU A O 1
ATOM 699 N N . ASN A 1 84 ? -18.244 21.120 28.658 1.00 79.94 84 ASN A N 1
ATOM 700 C CA . ASN A 1 84 ? -17.877 21.407 30.044 1.00 79.94 84 ASN A CA 1
ATOM 701 C C . ASN A 1 84 ? -16.913 20.340 30.579 1.00 79.94 84 ASN A C 1
ATOM 703 O O . ASN A 1 84 ? -17.297 19.418 31.302 1.00 79.94 84 ASN A O 1
ATOM 707 N N . VAL A 1 85 ? -15.643 20.468 30.184 1.00 77.88 85 VAL A N 1
ATOM 708 C CA . VAL A 1 85 ? -14.579 19.499 30.491 1.00 77.88 85 VAL A CA 1
ATOM 709 C C . VAL A 1 85 ? -14.432 19.264 31.994 1.00 77.88 85 VAL A C 1
ATOM 711 O O . VAL A 1 85 ? -14.219 18.128 32.411 1.00 77.88 85 VAL A O 1
ATOM 714 N N . GLU A 1 86 ? -14.575 20.299 32.823 1.00 78.31 86 GLU A N 1
ATOM 715 C CA . GLU A 1 86 ? -14.350 20.172 34.263 1.00 78.31 86 GLU A CA 1
ATOM 716 C C . GLU A 1 86 ? -15.429 19.310 34.931 1.00 78.31 86 GLU A C 1
ATOM 718 O O . GLU A 1 86 ? -15.106 18.352 35.637 1.00 78.31 86 GLU A O 1
ATOM 723 N N . ASN A 1 87 ? -16.705 19.573 34.646 1.00 78.31 87 ASN A N 1
ATOM 724 C CA . ASN A 1 87 ? -17.810 18.795 35.208 1.00 78.31 87 ASN A CA 1
ATOM 725 C C . ASN A 1 87 ? -17.840 17.371 34.651 1.00 78.31 87 ASN A C 1
ATOM 727 O O . ASN A 1 87 ? -18.053 16.415 35.398 1.00 78.31 87 ASN A O 1
ATOM 731 N N . SER A 1 88 ? -17.546 17.215 33.362 1.00 77.50 88 SER A N 1
ATOM 732 C CA . SER A 1 88 ? -17.463 15.904 32.728 1.00 77.50 88 SER A CA 1
ATOM 733 C C . SER A 1 88 ? -16.276 15.090 33.221 1.00 77.50 88 SER A C 1
ATOM 735 O O . SER A 1 88 ? -16.408 13.883 33.378 1.00 77.50 88 SER A O 1
ATOM 737 N N . SER A 1 89 ? -15.134 15.712 33.529 1.00 75.25 89 SER A N 1
ATOM 738 C CA . SER A 1 89 ? -13.993 15.002 34.118 1.00 75.25 89 SER A CA 1
ATOM 739 C C . SER A 1 89 ? -14.336 14.463 35.504 1.00 75.25 89 SER A C 1
ATOM 741 O O . SER A 1 89 ? -14.065 13.301 35.782 1.00 75.25 89 SER A O 1
ATOM 743 N N . LYS A 1 90 ? -15.025 15.252 36.338 1.00 81.38 90 LYS A N 1
ATOM 744 C CA . LYS A 1 90 ? -15.491 14.823 37.664 1.00 81.38 90 LYS A CA 1
ATOM 745 C C . LYS A 1 90 ? -16.493 13.671 37.553 1.00 81.38 90 LYS A C 1
ATOM 747 O O . LYS A 1 90 ? -16.334 12.667 38.239 1.00 81.38 90 LYS A O 1
ATOM 752 N N . GLN A 1 91 ? -17.456 13.773 36.635 1.00 79.31 91 GLN A N 1
ATOM 753 C CA . GLN A 1 91 ? -18.417 12.700 36.356 1.00 79.31 91 GLN A CA 1
ATOM 754 C C . GLN A 1 91 ? -17.735 11.428 35.844 1.00 79.31 91 GLN A C 1
ATOM 756 O O . GLN A 1 91 ? -18.040 10.344 36.325 1.00 79.31 91 GLN A O 1
ATOM 761 N N . LEU A 1 92 ? -16.781 11.549 34.916 1.00 80.25 92 LEU A N 1
ATOM 762 C CA . LEU A 1 92 ? -16.030 10.415 34.376 1.00 80.25 92 LEU A CA 1
ATOM 763 C C . LEU A 1 92 ? -15.122 9.780 35.424 1.00 80.25 92 LEU A C 1
ATOM 765 O O . LEU A 1 92 ? -14.980 8.567 35.428 1.00 80.25 92 LEU A O 1
ATOM 769 N N . LEU A 1 93 ? -14.503 10.563 36.308 1.00 81.50 93 LEU A N 1
ATOM 770 C CA . LEU A 1 93 ? -13.689 10.037 37.403 1.00 81.50 93 LEU A CA 1
ATOM 771 C C . LEU A 1 93 ? -14.557 9.270 38.402 1.00 81.50 93 LEU A C 1
ATOM 773 O O . LEU A 1 93 ? -14.186 8.173 38.801 1.00 81.50 93 LEU A O 1
ATOM 777 N N . GLN A 1 94 ? -15.740 9.790 38.729 1.00 84.44 94 GLN A N 1
ATOM 778 C CA . GLN A 1 94 ? -16.698 9.122 39.606 1.00 84.44 94 GLN A CA 1
ATOM 779 C C . GLN A 1 94 ? -17.259 7.839 38.969 1.00 84.44 94 GLN A C 1
ATOM 781 O O . GLN A 1 94 ? -17.290 6.789 39.609 1.00 84.44 94 GLN A O 1
ATOM 786 N N . GLU A 1 95 ? -17.609 7.895 37.681 1.00 82.81 95 GLU A N 1
ATOM 787 C CA . GLU A 1 95 ? -18.020 6.737 36.886 1.00 82.81 95 GLU A CA 1
ATOM 788 C C . GLU A 1 95 ? -16.875 5.723 36.760 1.00 82.81 95 GLU A C 1
ATOM 790 O O . GLU A 1 95 ? -17.105 4.527 36.863 1.00 82.81 95 GLU A O 1
ATOM 795 N N . VAL A 1 96 ? -15.622 6.157 36.598 1.00 78.81 96 VAL A N 1
ATOM 796 C CA . VAL A 1 96 ? -14.453 5.268 36.564 1.00 78.81 96 VAL A CA 1
ATOM 797 C C . VAL A 1 96 ? -14.204 4.622 37.921 1.00 78.81 96 VAL A C 1
ATOM 799 O O . VAL A 1 96 ? -13.862 3.446 37.929 1.00 78.81 96 VAL A O 1
ATOM 802 N N . GLU A 1 97 ? -14.380 5.323 39.040 1.00 83.12 97 GLU A N 1
ATOM 803 C CA . GLU A 1 97 ? -14.260 4.763 40.394 1.00 83.12 97 GLU A CA 1
ATOM 804 C C . GLU A 1 97 ? -15.332 3.682 40.630 1.00 83.12 97 GLU A C 1
ATOM 806 O O . GLU A 1 97 ? -15.027 2.567 41.061 1.00 83.12 97 GLU A O 1
ATOM 811 N N . GLU A 1 98 ? -16.577 3.971 40.237 1.00 80.62 98 GLU A N 1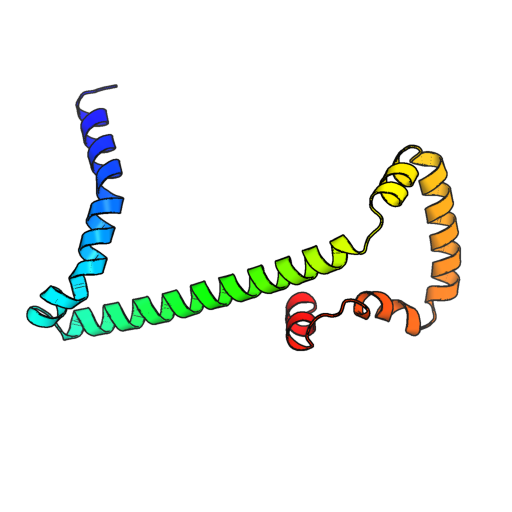
ATOM 812 C CA . GLU A 1 98 ? -17.704 3.034 40.292 1.00 80.62 98 GLU A CA 1
ATOM 813 C C . GLU A 1 98 ? -17.513 1.851 39.330 1.00 80.62 98 GLU A C 1
ATOM 815 O O . GLU A 1 98 ? -17.774 0.692 39.655 1.00 80.62 98 GLU A O 1
ATOM 820 N N . LEU A 1 99 ? -17.000 2.111 38.130 1.00 75.31 99 LEU A N 1
ATOM 821 C CA . LEU A 1 99 ? -16.680 1.066 37.175 1.00 75.31 99 LEU A CA 1
ATOM 822 C C . LEU A 1 99 ? -15.484 0.255 37.644 1.00 75.31 99 LEU A C 1
ATOM 824 O O . LEU A 1 99 ? -15.478 -0.933 37.386 1.00 75.31 99 LEU A O 1
ATOM 828 N N . LYS A 1 100 ? -14.488 0.836 38.319 1.00 72.88 100 LYS A N 1
ATOM 829 C CA . LYS A 1 100 ? -13.300 0.144 38.844 1.00 72.88 100 LYS A CA 1
ATOM 830 C C . LYS A 1 100 ? -13.666 -0.785 40.002 1.00 72.88 100 LYS A C 1
ATOM 832 O O . LYS A 1 100 ? -13.112 -1.881 40.066 1.00 72.88 100 LYS A O 1
ATOM 837 N N . SER A 1 101 ? -14.641 -0.413 40.834 1.00 69.06 101 SER A N 1
ATOM 838 C CA . SER A 1 101 ? -15.212 -1.316 41.843 1.00 69.06 101 SER A CA 1
ATOM 839 C C . SER A 1 101 ? -15.989 -2.475 41.200 1.00 69.06 101 SER A C 1
ATOM 841 O O . SER A 1 101 ? -15.875 -3.613 41.648 1.00 69.06 101 SER A O 1
ATOM 843 N N . LYS A 1 102 ? -16.665 -2.230 40.067 1.00 65.69 102 LYS A N 1
ATOM 844 C CA . LYS A 1 102 ? -17.280 -3.270 39.213 1.00 65.69 102 LYS A CA 1
ATOM 845 C C . LYS A 1 102 ? -16.267 -4.046 38.340 1.00 65.69 102 LYS A C 1
ATOM 847 O O . LYS A 1 102 ? -16.561 -5.157 37.902 1.00 65.69 102 LYS A O 1
ATOM 852 N N . ARG A 1 103 ? -15.074 -3.484 38.081 1.00 60.38 103 ARG A N 1
ATOM 853 C CA . ARG A 1 103 ? -14.037 -3.944 37.121 1.00 60.38 103 ARG A CA 1
ATOM 854 C C . ARG A 1 103 ? -13.229 -5.135 37.616 1.00 60.38 103 ARG A C 1
ATOM 856 O O . ARG A 1 103 ? -12.632 -5.816 36.791 1.00 60.38 103 ARG A O 1
ATOM 863 N N . PHE A 1 104 ? -13.252 -5.457 38.907 1.00 58.03 104 PHE A N 1
ATOM 864 C CA . PHE A 1 104 ? -12.746 -6.748 39.401 1.00 58.03 104 PHE A CA 1
ATOM 865 C C . PHE A 1 104 ? -13.689 -7.929 39.066 1.00 58.03 104 PHE A C 1
ATOM 867 O O . PHE A 1 104 ? -13.666 -8.963 39.724 1.00 58.03 104 PHE A O 1
ATOM 874 N N . SER A 1 105 ? -14.500 -7.795 38.010 1.00 53.97 105 SER A N 1
ATOM 875 C CA . SER A 1 105 ? -15.266 -8.863 37.374 1.00 53.97 105 SER A CA 1
ATOM 876 C C . SER A 1 105 ? -14.710 -9.116 35.961 1.00 53.97 105 SER A C 1
ATOM 878 O O . SER A 1 105 ? -14.627 -8.170 35.167 1.00 53.97 105 SER A O 1
ATOM 880 N N . PRO A 1 106 ? -14.348 -10.367 35.601 1.00 54.94 106 PRO A N 1
ATOM 881 C CA . PRO A 1 106 ? -13.725 -10.714 34.314 1.00 54.94 106 PRO A CA 1
ATOM 882 C C . PRO A 1 106 ? -14.589 -10.378 33.082 1.00 54.94 106 PRO A C 1
ATOM 884 O O . PRO A 1 106 ? -14.091 -10.359 31.961 1.00 54.94 106 PRO A O 1
ATOM 887 N N . ILE A 1 107 ? -15.866 -10.051 33.287 1.00 56.34 107 ILE A N 1
ATOM 888 C CA . ILE A 1 107 ? -16.873 -9.795 32.251 1.00 56.34 107 ILE A CA 1
ATOM 889 C C . ILE A 1 107 ? -16.634 -8.454 31.521 1.00 56.34 107 ILE A C 1
ATOM 891 O O . ILE A 1 107 ? -16.979 -8.310 30.352 1.00 56.34 107 ILE A O 1
ATOM 895 N N . TYR A 1 108 ? -15.999 -7.461 32.159 1.00 52.97 108 TYR A N 1
ATOM 896 C CA . TYR A 1 108 ? -15.863 -6.106 31.589 1.00 52.97 108 TYR A CA 1
ATOM 897 C C . TYR A 1 108 ? -14.586 -5.866 30.771 1.00 52.97 108 TYR A C 1
ATOM 899 O O . TYR A 1 108 ? -14.529 -4.904 30.002 1.00 52.97 108 TYR A O 1
ATOM 907 N N . PHE A 1 109 ? -13.586 -6.748 30.861 1.00 54.88 109 PHE A N 1
ATOM 908 C CA . PHE A 1 109 ? -12.443 -6.740 29.935 1.00 54.88 109 PHE A CA 1
ATOM 909 C C . PHE A 1 109 ? -12.833 -7.180 28.517 1.00 54.88 109 PHE A C 1
ATOM 911 O O . PHE A 1 109 ? -12.101 -6.917 27.563 1.00 54.88 109 PHE A O 1
ATOM 918 N N . ASP A 1 110 ? -14.020 -7.764 28.370 1.00 57.47 110 ASP A N 1
ATOM 919 C CA . ASP A 1 110 ? -14.537 -8.269 27.109 1.00 57.47 110 ASP A CA 1
ATOM 920 C C . ASP A 1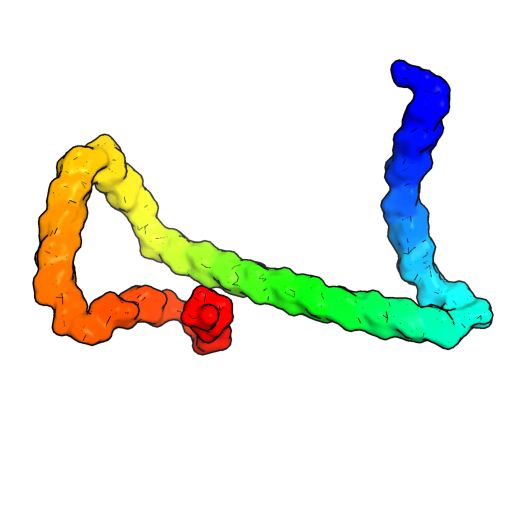 110 ? -15.371 -7.229 26.341 1.00 57.47 110 ASP A C 1
ATOM 922 O O . ASP A 1 110 ? -15.657 -7.419 25.175 1.00 57.47 110 ASP A O 1
ATOM 926 N N . LYS A 1 111 ? -15.703 -6.049 26.886 1.00 51.22 111 LYS A N 1
ATOM 927 C CA . LYS A 1 111 ? -16.567 -5.092 26.153 1.00 51.22 111 LYS A CA 1
ATOM 928 C C . LYS A 1 111 ? -15.911 -4.437 24.925 1.00 51.22 111 LYS A C 1
ATOM 930 O O . LYS A 1 111 ? -16.588 -3.894 24.057 1.00 51.22 111 LYS A O 1
ATOM 935 N N . ARG A 1 112 ? -14.581 -4.542 24.802 1.00 52.66 112 ARG A N 1
ATOM 936 C CA . ARG A 1 112 ? -13.832 -4.236 23.566 1.00 52.66 112 ARG A CA 1
ATOM 937 C C . ARG A 1 112 ? -14.041 -5.304 22.472 1.00 52.66 112 ARG A C 1
ATOM 939 O O . ARG A 1 112 ? -13.606 -5.109 21.341 1.00 52.66 112 ARG A O 1
ATOM 946 N N . SER A 1 113 ? -14.678 -6.424 22.810 1.00 50.22 113 SER A N 1
ATOM 947 C CA . SER A 1 113 ? -14.988 -7.565 21.949 1.00 50.22 113 SER A CA 1
ATOM 948 C C . SER A 1 113 ? -16.397 -7.531 21.350 1.00 50.22 113 SER A C 1
ATOM 950 O O . SER A 1 113 ? -16.666 -8.298 20.429 1.00 50.22 113 SER A O 1
ATOM 952 N N . GLU A 1 114 ? -17.253 -6.594 21.782 1.00 50.41 114 GLU A N 1
ATOM 953 C CA . GLU A 1 114 ? -18.552 -6.324 21.146 1.00 50.41 114 GLU A CA 1
ATOM 954 C C . GLU A 1 114 ? -18.406 -5.710 19.742 1.00 50.41 114 GLU A C 1
ATOM 956 O O . GLU A 1 114 ? -19.373 -5.655 18.978 1.00 50.41 114 GLU A O 1
ATOM 961 N N . LEU A 1 115 ? -17.197 -5.272 19.356 1.00 57.31 115 LEU A N 1
ATOM 962 C CA . LEU A 1 115 ? -16.931 -4.939 17.965 1.00 57.31 115 LEU A CA 1
ATOM 963 C C . LEU A 1 115 ? -17.133 -6.201 17.124 1.00 57.31 115 LEU A C 1
ATOM 965 O O . LEU A 1 115 ? -16.393 -7.175 17.270 1.00 57.31 115 L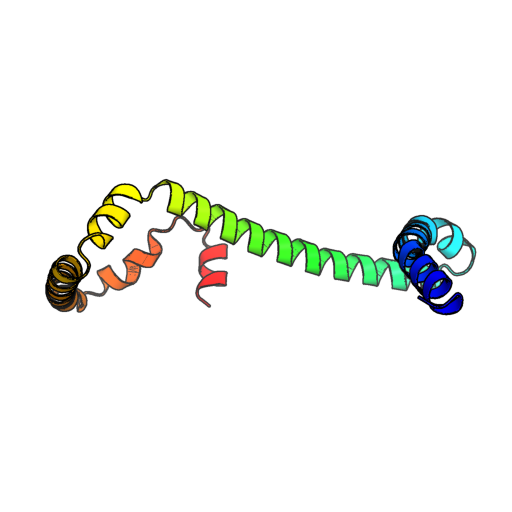EU A O 1
ATOM 969 N N . LYS A 1 116 ? -18.122 -6.150 16.222 1.00 63.09 116 LYS A N 1
ATOM 970 C CA . LYS A 1 116 ? -18.401 -7.154 15.182 1.00 63.09 116 LYS A CA 1
ATOM 971 C C . LYS A 1 116 ? -17.253 -7.224 14.166 1.00 63.09 116 LYS A C 1
ATOM 973 O O . LYS A 1 116 ? -17.429 -6.963 12.979 1.00 63.09 116 LYS A O 1
ATOM 978 N N . TYR A 1 117 ? -16.057 -7.548 14.632 1.00 60.91 117 TYR A N 1
ATOM 979 C CA . TYR A 1 117 ? -14.950 -7.922 13.783 1.00 60.91 117 TYR A CA 1
ATOM 980 C C . TYR A 1 117 ? -15.123 -9.387 13.386 1.00 60.91 117 TYR A C 1
ATOM 982 O O . TYR A 1 117 ? -15.421 -10.226 14.241 1.00 60.91 117 TYR A O 1
ATOM 990 N N . PRO A 1 118 ? -14.877 -9.735 12.116 1.00 64.69 118 PRO A N 1
ATOM 991 C CA . PRO A 1 118 ? -14.602 -11.113 11.750 1.00 64.69 118 PRO A CA 1
ATOM 992 C C . PRO A 1 118 ? -13.484 -11.657 12.647 1.00 64.69 118 PRO A C 1
ATOM 994 O O . PRO A 1 118 ? -12.536 -10.932 12.972 1.00 64.69 118 PRO A O 1
ATOM 997 N N . SER A 1 119 ? -13.568 -12.932 13.029 1.00 66.94 119 SER A N 1
ATOM 998 C CA . SER A 1 119 ? -12.610 -13.584 13.940 1.00 66.94 119 SER A CA 1
ATOM 999 C C . SER A 1 119 ? -11.144 -13.390 13.522 1.00 66.94 119 SER A C 1
ATOM 1001 O O . SER A 1 119 ? -10.267 -13.232 14.371 1.00 66.94 119 SER A O 1
ATOM 1003 N N . LEU A 1 120 ? -10.889 -13.309 12.214 1.00 64.38 120 LEU A N 1
ATOM 1004 C CA . LEU A 1 120 ? -9.574 -13.054 11.622 1.00 64.38 120 LEU A CA 1
ATOM 1005 C C . LEU A 1 120 ? -9.041 -11.640 11.904 1.00 64.38 120 LEU A C 1
ATOM 1007 O O . LEU A 1 120 ? -7.867 -11.481 12.223 1.00 64.38 120 LEU A O 1
ATOM 1011 N N . VAL A 1 121 ? -9.898 -10.617 11.843 1.00 66.12 121 VAL A N 1
ATOM 1012 C CA . VAL A 1 121 ? -9.511 -9.215 12.084 1.00 66.12 121 VAL A CA 1
ATOM 1013 C C . VAL A 1 121 ? -9.209 -8.991 13.564 1.00 66.12 121 VAL A C 1
ATOM 1015 O O . VAL A 1 121 ? -8.247 -8.305 13.907 1.00 66.12 121 VAL A O 1
ATOM 1018 N N . LYS A 1 122 ? -9.976 -9.638 14.451 1.00 66.06 122 LYS A N 1
ATOM 1019 C CA . LYS A 1 122 ? -9.740 -9.594 15.901 1.00 66.06 122 LYS A CA 1
ATOM 1020 C C . LYS A 1 122 ? -8.334 -10.095 16.254 1.00 66.06 122 LYS A C 1
ATOM 1022 O O . LYS A 1 122 ? -7.663 -9.490 17.079 1.00 66.06 122 LYS A O 1
ATOM 1027 N N . ARG A 1 123 ? -7.856 -11.151 15.591 1.00 67.88 123 ARG A N 1
ATOM 1028 C CA . ARG A 1 123 ? -6.513 -11.704 15.825 1.00 67.88 123 ARG A CA 1
ATOM 1029 C C . ARG A 1 123 ? -5.386 -10.807 15.302 1.00 67.88 123 ARG A C 1
ATOM 1031 O O . ARG A 1 123 ? -4.280 -10.886 15.809 1.00 67.88 123 ARG A O 1
ATOM 1038 N N . LEU A 1 124 ? -5.669 -9.964 14.311 1.00 63.12 124 LEU A N 1
ATOM 1039 C CA . LEU A 1 124 ? -4.672 -9.146 13.615 1.00 63.12 124 LEU A CA 1
ATOM 1040 C C . LEU A 1 124 ? -4.473 -7.758 14.250 1.00 63.12 124 LEU A C 1
ATOM 1042 O O . LEU A 1 124 ? -3.408 -7.173 14.117 1.00 63.12 124 LEU A O 1
ATOM 1046 N N . ILE A 1 125 ? -5.491 -7.234 14.941 1.00 60.09 125 ILE A N 1
ATOM 1047 C CA . ILE A 1 125 ? -5.437 -5.942 15.654 1.00 60.09 125 ILE A CA 1
ATOM 1048 C C . ILE A 1 125 ? -4.936 -6.101 17.101 1.00 60.09 125 ILE A C 1
ATOM 1050 O O . ILE A 1 125 ? -4.400 -5.152 17.669 1.00 60.09 125 ILE A O 1
ATOM 1054 N N . PHE A 1 126 ? -5.160 -7.268 17.713 1.00 59.47 126 PHE A N 1
ATOM 1055 C CA . PHE A 1 126 ? -4.927 -7.511 19.143 1.00 59.47 126 PHE A CA 1
ATOM 1056 C C . PHE A 1 126 ? -3.842 -8.568 19.440 1.00 59.47 126 PHE A C 1
ATOM 1058 O O . PHE A 1 126 ? -3.715 -8.980 20.592 1.00 59.47 126 PHE A O 1
ATOM 1065 N N . SER A 1 127 ? -3.092 -9.010 18.422 1.00 50.88 127 SER A N 1
ATOM 1066 C CA . SER A 1 127 ? -1.811 -9.727 18.569 1.00 50.88 127 SER A CA 1
ATOM 1067 C C . SER A 1 127 ? -0.652 -8.743 18.517 1.00 50.88 127 SER A C 1
ATOM 1069 O O . SER A 1 127 ? 0.409 -9.129 19.050 1.00 50.88 127 SER A O 1
#

Foldseek 3Di:
DDPVVVVVVVCVVCVVVVVVVCVVCCCPVVCVPPVPVSVVVVVVVVVVVVVVVVVVVLVVLVVVLVVVVVVPDPVVVVVVLVVCVVVSVVVVVVVVVVVVVVVVDPVVVCPVVVRPDDPVNCVVVPD

pLDDT: mean 82.56, std 13.95, range [50.22, 97.19]